Protein AF-A0AAQ4DUS7-F1 (afdb_monomer)

Mean predicted aligned error: 15.71 Å

Solvent-accessible surface area (backbone atoms only — not comparable to full-atom values): 9422 Å² total; per-residue (Å²): 106,72,69,57,31,61,75,67,67,59,75,51,40,67,60,54,30,53,54,50,62,74,68,55,52,72,72,57,46,64,78,41,39,70,55,70,75,60,53,53,92,88,42,35,31,61,52,50,49,50,49,52,48,60,72,69,46,74,50,72,67,58,40,50,48,52,66,75,58,64,80,69,54,95,83,54,60,50,51,58,52,54,51,50,52,46,63,64,71,41,98,47,78,74,60,80,71,32,69,65,54,54,53,56,52,52,74,63,44,59,69,76,58,46,54,59,46,67,73,66,57,98,61,53,76,65,60,47,22,52,50,50,41,53,53,54,69,72,60,56,87,82,75,75,75,78,76,81,81,82,79,87,130

Structure (mmCIF, N/CA/C/O backbone):
data_AF-A0AAQ4DUS7-F1
#
_entry.id   AF-A0AAQ4DUS7-F1
#
loop_
_atom_site.group_PDB
_atom_site.id
_atom_site.type_symbol
_atom_site.label_atom_id
_atom_site.label_alt_id
_atom_site.label_comp_id
_atom_site.label_asym_id
_atom_site.label_entity_id
_atom_site.label_seq_id
_atom_site.pdbx_PDB_ins_code
_atom_site.Cartn_x
_atom_site.Cartn_y
_atom_site.Cartn_z
_atom_site.occupancy
_atom_site.B_iso_or_equiv
_atom_site.auth_seq_id
_atom_site.auth_comp_id
_atom_site.auth_asym_id
_atom_site.auth_atom_id
_atom_site.pdbx_PDB_model_num
ATOM 1 N N . MET A 1 1 ? -2.771 6.108 -18.436 1.00 75.06 1 MET A N 1
ATOM 2 C CA . MET A 1 1 ? -1.866 5.747 -19.551 1.00 75.06 1 MET A CA 1
ATOM 3 C C . MET A 1 1 ? -2.425 4.622 -20.420 1.00 75.06 1 MET A C 1
ATOM 5 O O . MET A 1 1 ? -2.641 4.873 -21.593 1.00 75.06 1 MET A O 1
ATOM 9 N N . GLU A 1 2 ? -2.770 3.449 -19.874 1.00 78.81 2 GLU A N 1
ATOM 10 C CA . GLU A 1 2 ? -3.395 2.327 -20.623 1.00 78.81 2 GLU A CA 1
ATOM 11 C C . GLU A 1 2 ? -4.590 2.747 -21.507 1.00 78.81 2 GLU A C 1
ATOM 13 O O . GLU A 1 2 ? -4.608 2.481 -22.707 1.00 78.81 2 GLU A O 1
ATOM 18 N N . ALA A 1 3 ? -5.539 3.510 -20.950 1.00 79.50 3 ALA A N 1
ATOM 19 C CA . ALA A 1 3 ? -6.690 4.026 -21.698 1.00 79.50 3 ALA A CA 1
ATOM 20 C C . ALA A 1 3 ? -6.304 4.994 -22.838 1.00 79.50 3 ALA A C 1
ATOM 22 O O . ALA A 1 3 ? -6.938 4.997 -23.890 1.00 79.50 3 ALA A O 1
ATOM 23 N N . LEU A 1 4 ? -5.234 5.783 -22.664 1.00 82.75 4 LEU A N 1
ATOM 24 C CA . LEU A 1 4 ? -4.721 6.690 -23.701 1.00 82.75 4 LEU A CA 1
ATOM 25 C C . LEU A 1 4 ? -4.042 5.915 -24.835 1.00 82.75 4 LEU A C 1
ATOM 27 O O . LEU A 1 4 ? -4.183 6.289 -25.998 1.00 82.75 4 LEU A O 1
ATOM 31 N N . PHE A 1 5 ? -3.349 4.818 -24.517 1.00 86.56 5 PHE A N 1
ATOM 32 C CA . PHE A 1 5 ? -2.779 3.923 -25.526 1.00 86.56 5 PHE A CA 1
ATOM 33 C C . PHE A 1 5 ? -3.866 3.230 -26.341 1.00 86.56 5 PHE A C 1
ATOM 35 O O . PHE A 1 5 ? -3.767 3.200 -27.568 1.00 86.56 5 PHE A O 1
ATOM 42 N N . GLY A 1 6 ? -4.926 2.754 -25.678 1.00 81.06 6 GLY A N 1
ATOM 43 C CA . GLY A 1 6 ? -6.103 2.193 -26.342 1.00 81.06 6 GLY A CA 1
ATOM 44 C C . GLY A 1 6 ? -6.772 3.201 -27.278 1.00 81.06 6 GLY A C 1
ATOM 45 O O . GLY A 1 6 ? -6.987 2.900 -28.451 1.00 81.06 6 GLY A O 1
ATOM 46 N N . LEU A 1 7 ? -7.003 4.429 -26.801 1.00 83.06 7 LEU A N 1
ATOM 47 C CA . LEU A 1 7 ? -7.623 5.499 -27.588 1.00 83.06 7 LEU A CA 1
ATOM 48 C C . LEU A 1 7 ? -6.786 5.896 -28.817 1.00 83.06 7 LEU A C 1
ATOM 50 O O . LEU A 1 7 ? -7.333 6.151 -29.886 1.00 83.06 7 LEU A O 1
ATOM 54 N N . ARG A 1 8 ? -5.454 5.922 -28.683 1.00 84.25 8 ARG A N 1
ATOM 55 C CA . ARG A 1 8 ? -4.520 6.282 -29.765 1.00 84.25 8 ARG A CA 1
ATOM 56 C C . ARG A 1 8 ? -4.075 5.089 -30.620 1.00 84.25 8 ARG A C 1
ATOM 58 O O . ARG A 1 8 ? -3.207 5.257 -31.472 1.00 84.25 8 ARG A O 1
ATOM 65 N N . ARG A 1 9 ? -4.641 3.893 -30.395 1.00 82.31 9 ARG A N 1
ATOM 66 C CA . ARG A 1 9 ? -4.269 2.627 -31.061 1.00 82.31 9 ARG A CA 1
ATOM 67 C C . ARG A 1 9 ? -2.762 2.335 -31.001 1.00 82.31 9 ARG A C 1
ATOM 69 O O . ARG A 1 9 ? -2.196 1.740 -31.915 1.00 82.31 9 ARG A O 1
ATOM 76 N N . ILE A 1 10 ? -2.104 2.742 -29.915 1.00 83.00 10 ILE A N 1
ATOM 77 C CA . ILE A 1 10 ? -0.677 2.494 -29.701 1.00 83.00 10 ILE A CA 1
ATOM 78 C C . ILE A 1 10 ? -0.519 1.062 -29.189 1.00 83.00 10 ILE A C 1
ATOM 80 O O . ILE A 1 10 ? -0.724 0.775 -28.009 1.00 83.00 10 ILE A O 1
ATOM 84 N N . THR A 1 11 ? -0.152 0.154 -30.089 1.00 79.25 11 THR A N 1
ATOM 85 C CA . THR A 1 11 ? 0.048 -1.271 -29.782 1.00 79.25 11 THR A CA 1
ATOM 86 C C . THR A 1 11 ? 1.514 -1.633 -29.559 1.00 79.25 11 THR A C 1
ATOM 88 O O . THR A 1 11 ? 1.801 -2.608 -28.872 1.00 79.25 11 THR A O 1
ATOM 91 N N . SER A 1 12 ? 2.447 -0.829 -30.077 1.00 86.25 12 SER A N 1
ATOM 92 C CA . SER A 1 12 ? 3.884 -1.083 -29.954 1.00 86.25 12 SER A CA 1
ATOM 93 C C . SER A 1 12 ? 4.388 -0.846 -28.529 1.00 86.25 12 SER A C 1
ATOM 95 O O . SER A 1 12 ? 4.322 0.275 -28.019 1.00 86.25 12 SER A O 1
ATOM 97 N N . GLN A 1 13 ? 4.955 -1.892 -27.920 1.00 84.75 13 GLN A N 1
ATOM 98 C CA . GLN A 1 13 ? 5.596 -1.863 -26.598 1.00 84.75 13 GLN A CA 1
ATOM 99 C C . GLN A 1 13 ? 6.648 -0.752 -26.490 1.00 84.75 13 GLN A C 1
ATOM 101 O O . GLN A 1 13 ? 6.666 0.008 -25.525 1.00 84.75 13 GLN A O 1
ATOM 106 N N . ARG A 1 14 ? 7.464 -0.585 -27.535 1.00 83.75 14 ARG A N 1
ATOM 107 C CA . ARG A 1 14 ? 8.492 0.459 -27.603 1.00 83.75 14 ARG A CA 1
ATOM 108 C C . ARG A 1 14 ? 7.896 1.867 -27.575 1.00 83.75 14 ARG A C 1
ATOM 110 O O . ARG A 1 14 ? 8.415 2.739 -26.888 1.00 83.75 14 ARG A O 1
ATOM 117 N N . VAL A 1 15 ? 6.799 2.095 -28.299 1.00 85.00 15 VAL A N 1
ATOM 118 C CA . VAL A 1 15 ? 6.133 3.409 -28.338 1.00 85.00 15 VAL A CA 1
ATOM 119 C C . VAL A 1 15 ? 5.438 3.709 -27.009 1.00 85.00 15 VAL A C 1
ATOM 121 O O . VAL A 1 15 ? 5.517 4.838 -26.529 1.00 85.00 15 VAL A O 1
ATOM 124 N N . LYS A 1 16 ? 4.815 2.704 -26.376 1.00 86.62 16 LYS A N 1
ATOM 125 C CA . LYS A 1 16 ? 4.248 2.840 -25.024 1.00 86.62 16 LYS A CA 1
ATOM 126 C C . LYS A 1 16 ? 5.323 3.217 -24.006 1.00 86.62 16 LYS A C 1
ATOM 128 O O . LYS A 1 16 ? 5.128 4.164 -23.250 1.00 86.62 16 LYS A O 1
ATOM 133 N N . TYR A 1 17 ? 6.457 2.516 -24.031 1.00 85.69 17 TYR A N 1
ATOM 134 C CA . TYR A 1 17 ? 7.584 2.762 -23.135 1.00 85.69 17 TYR A CA 1
ATOM 135 C C . TYR A 1 17 ? 8.126 4.187 -23.286 1.00 85.69 17 TYR A C 1
ATOM 137 O O . TYR A 1 17 ? 8.153 4.933 -22.312 1.00 85.69 17 TYR A O 1
ATOM 145 N N . LEU A 1 18 ? 8.451 4.615 -24.512 1.00 86.25 18 LEU A N 1
ATOM 146 C CA . LEU A 1 18 ? 8.950 5.971 -24.773 1.00 86.25 18 LEU A CA 1
ATOM 147 C C . LEU A 1 18 ? 7.962 7.055 -24.328 1.00 86.25 18 LEU A C 1
ATOM 149 O O . LEU A 1 18 ? 8.375 8.068 -23.768 1.00 86.25 18 LEU A O 1
ATOM 153 N N . HIS A 1 19 ? 6.660 6.837 -24.540 1.00 87.38 19 HIS A N 1
ATOM 154 C CA . HIS A 1 19 ? 5.641 7.777 -24.085 1.00 87.38 19 HIS A CA 1
ATOM 155 C C . HIS A 1 19 ? 5.626 7.893 -22.561 1.00 87.38 19 HIS A C 1
ATOM 157 O O . HIS A 1 19 ? 5.614 9.004 -22.041 1.00 87.38 19 HIS A O 1
ATOM 163 N N . VAL A 1 20 ? 5.683 6.766 -21.845 1.00 87.00 20 VAL A N 1
ATOM 164 C CA . VAL A 1 20 ? 5.746 6.784 -20.381 1.00 87.00 20 VAL A CA 1
ATOM 165 C C . VAL A 1 20 ? 6.997 7.502 -19.906 1.00 87.00 20 VAL A C 1
ATOM 167 O O . VAL A 1 20 ? 6.851 8.473 -19.171 1.00 87.00 20 VAL A O 1
ATOM 170 N N . VAL A 1 21 ? 8.181 7.118 -20.388 1.00 85.62 21 VAL A N 1
ATOM 171 C CA . VAL A 1 21 ? 9.457 7.739 -19.996 1.00 85.62 21 VAL A CA 1
ATOM 172 C C . VAL A 1 21 ? 9.447 9.251 -20.236 1.00 85.62 21 VAL A C 1
ATOM 174 O O . VAL A 1 21 ? 9.882 10.000 -19.371 1.00 85.62 21 VAL A O 1
ATOM 177 N N . SER A 1 22 ? 8.859 9.722 -21.343 1.00 87.00 22 SER A N 1
ATOM 178 C CA . SER A 1 22 ? 8.749 11.161 -21.640 1.00 87.00 22 SER A CA 1
ATOM 179 C C . SER A 1 22 ? 7.833 11.951 -20.695 1.00 87.00 22 SER A C 1
ATOM 181 O O . SER A 1 22 ? 7.864 13.178 -20.695 1.00 87.00 22 SER A O 1
ATOM 183 N N . THR A 1 23 ? 6.999 11.260 -19.916 1.00 87.19 23 THR A N 1
ATOM 184 C CA . THR A 1 23 ? 6.036 11.864 -18.982 1.00 87.19 23 THR A CA 1
ATOM 185 C C . THR A 1 23 ? 6.414 11.672 -17.514 1.00 87.19 23 THR A C 1
ATOM 187 O O . THR A 1 23 ? 5.696 12.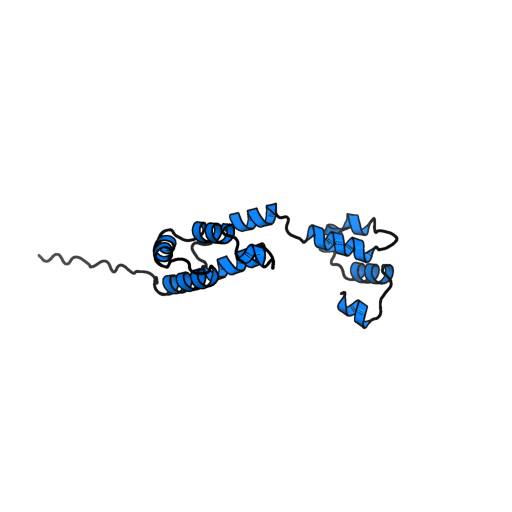164 -16.645 1.00 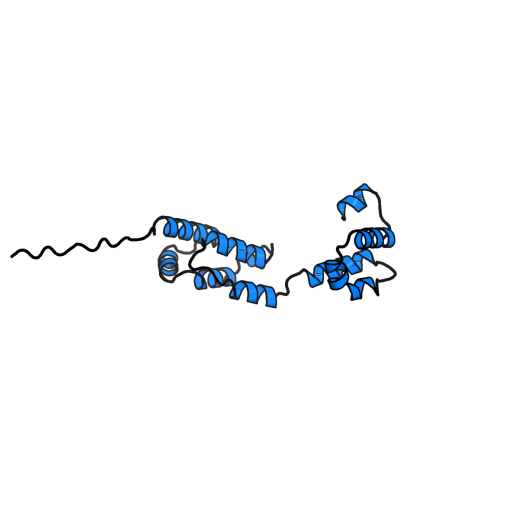87.19 23 THR A O 1
ATOM 190 N N . LEU A 1 24 ? 7.497 10.941 -17.222 1.00 86.25 24 LEU A N 1
ATOM 191 C CA . LEU A 1 24 ? 7.937 10.701 -15.850 1.00 86.25 24 LEU A CA 1
ATOM 192 C C . LEU A 1 24 ? 8.570 11.962 -15.252 1.00 86.25 24 LEU A C 1
ATOM 194 O O . LEU A 1 24 ? 9.356 12.651 -15.897 1.00 86.25 24 LEU A O 1
ATOM 198 N N . SER A 1 25 ? 8.251 12.228 -13.986 1.00 87.81 25 SER A N 1
ATOM 199 C CA . SER A 1 25 ? 8.944 13.230 -13.176 1.00 87.81 25 SER A CA 1
ATOM 200 C C . SER A 1 25 ? 10.373 12.770 -12.853 1.00 87.81 25 SER A C 1
ATOM 202 O O . SER A 1 25 ? 10.593 11.563 -12.721 1.00 87.81 25 SER A O 1
ATOM 204 N N . PRO A 1 26 ? 11.329 13.692 -12.637 1.00 84.81 26 PRO A N 1
ATOM 205 C CA . PRO A 1 26 ? 12.718 13.343 -12.317 1.00 84.81 26 PRO A CA 1
ATOM 206 C C . PRO A 1 26 ? 12.843 12.448 -11.074 1.00 84.81 26 PRO A C 1
ATOM 208 O O . PRO A 1 26 ? 13.649 11.528 -11.062 1.00 84.81 26 PRO A O 1
ATOM 211 N N . GLU A 1 27 ? 11.985 12.647 -10.073 1.00 83.06 27 GLU A N 1
ATOM 212 C CA . GLU A 1 27 ? 11.906 11.814 -8.862 1.00 83.06 27 GLU A CA 1
ATOM 213 C C . GLU A 1 27 ? 11.589 10.343 -9.176 1.00 83.06 27 GLU A C 1
ATOM 215 O O . GLU A 1 27 ? 12.176 9.429 -8.607 1.00 83.06 27 GLU A O 1
ATOM 220 N N . VAL A 1 28 ? 10.668 10.107 -10.114 1.00 79.50 28 VAL A N 1
ATOM 221 C CA . VAL A 1 28 ? 10.267 8.756 -10.528 1.00 79.50 28 VAL A CA 1
ATOM 222 C C . VAL A 1 28 ? 11.325 8.147 -11.446 1.00 79.50 28 VAL A C 1
ATOM 224 O O . VAL A 1 28 ? 11.544 6.942 -11.420 1.00 79.50 28 VAL A O 1
ATOM 227 N N . MET A 1 29 ? 12.004 8.960 -12.256 1.00 84.62 29 MET A N 1
ATOM 228 C CA . MET A 1 29 ? 13.116 8.474 -13.070 1.00 84.62 29 MET A CA 1
ATOM 229 C C . MET A 1 29 ? 14.267 7.956 -12.207 1.00 84.62 29 MET A C 1
ATOM 231 O O . MET A 1 29 ? 14.810 6.908 -12.529 1.00 84.62 29 MET A O 1
ATOM 235 N N . ASP A 1 30 ? 14.590 8.641 -11.108 1.00 85.44 30 ASP A N 1
ATOM 236 C CA . ASP A 1 30 ? 15.631 8.211 -10.167 1.00 85.44 30 ASP A CA 1
ATOM 237 C C . ASP A 1 30 ? 15.224 6.926 -9.418 1.00 85.44 30 ASP A C 1
ATOM 239 O O . ASP A 1 30 ? 16.001 5.979 -9.312 1.00 85.44 30 ASP A O 1
ATOM 243 N N . GLU A 1 31 ? 13.958 6.827 -8.992 1.00 81.56 31 GLU A N 1
ATOM 244 C CA . GLU A 1 31 ? 13.421 5.642 -8.300 1.00 81.56 31 GLU A CA 1
ATOM 245 C C . GLU A 1 31 ? 13.439 4.361 -9.162 1.00 81.56 31 GLU A C 1
ATOM 247 O O . GLU A 1 31 ? 13.520 3.248 -8.631 1.00 81.56 31 GLU A O 1
ATOM 252 N N . PHE A 1 32 ? 13.344 4.501 -10.487 1.00 84.94 32 PHE A N 1
ATOM 253 C CA . PHE A 1 32 ? 13.285 3.388 -11.443 1.00 84.94 32 PHE A CA 1
ATOM 254 C C . PHE A 1 32 ? 14.462 3.373 -12.433 1.00 84.94 32 PHE A C 1
ATOM 256 O O . PHE A 1 32 ? 14.384 2.706 -13.466 1.00 84.94 32 PHE A O 1
ATOM 263 N N . ASP A 1 33 ? 15.548 4.089 -12.129 1.00 86.75 33 ASP A N 1
ATOM 264 C CA . ASP A 1 33 ? 16.708 4.283 -13.011 1.00 86.75 33 ASP A CA 1
ATOM 265 C C . ASP A 1 33 ? 17.324 2.957 -13.493 1.00 86.75 33 ASP A C 1
ATOM 267 O O . ASP A 1 33 ? 17.731 2.827 -14.647 1.00 86.75 33 ASP A O 1
ATOM 271 N N . ASP A 1 34 ? 17.315 1.930 -12.647 1.00 84.62 34 ASP A N 1
ATOM 272 C CA . ASP A 1 34 ? 17.848 0.607 -12.960 1.00 84.62 34 ASP A CA 1
ATOM 273 C C . ASP A 1 34 ? 17.059 -0.117 -14.067 1.00 84.62 34 ASP A C 1
ATOM 275 O O . ASP A 1 34 ? 17.651 -0.642 -15.017 1.00 84.62 34 ASP A O 1
ATOM 279 N N . VAL A 1 35 ? 15.724 -0.058 -14.016 1.00 84.69 35 VAL A N 1
ATOM 280 C CA . VAL A 1 35 ? 14.846 -0.584 -15.077 1.00 84.69 35 VAL A CA 1
ATOM 281 C C . VAL A 1 35 ? 14.863 0.311 -16.314 1.00 84.69 35 VAL A C 1
ATOM 283 O O . VAL A 1 35 ? 14.744 -0.170 -17.441 1.00 84.69 35 VAL A O 1
ATOM 286 N N . LEU A 1 36 ? 15.035 1.623 -16.138 1.00 84.81 36 LEU A N 1
ATOM 287 C CA . LEU A 1 36 ? 15.120 2.558 -17.259 1.00 84.81 36 LEU A CA 1
ATOM 288 C C . LEU A 1 36 ? 16.415 2.391 -18.069 1.00 84.81 36 LEU A C 1
ATOM 290 O O . LEU A 1 36 ? 16.402 2.565 -19.288 1.00 84.81 36 LEU A O 1
ATOM 294 N N . LYS A 1 37 ? 17.521 2.023 -17.415 1.00 83.75 37 LYS A N 1
ATOM 295 C CA . LYS A 1 37 ? 18.821 1.776 -18.059 1.00 83.75 37 LYS A CA 1
ATOM 296 C C . LYS A 1 37 ? 18.929 0.408 -18.721 1.00 83.75 37 LYS A C 1
ATOM 298 O O . LYS A 1 37 ? 19.706 0.261 -19.664 1.00 83.75 37 LYS A O 1
ATOM 303 N N . THR A 1 38 ? 18.169 -0.580 -18.251 1.00 81.25 38 THR A N 1
ATOM 304 C CA . THR A 1 38 ? 18.215 -1.956 -18.770 1.00 81.25 38 THR A CA 1
ATOM 305 C C . THR A 1 38 ? 16.829 -2.502 -19.132 1.00 81.25 38 THR A C 1
ATOM 307 O O . THR A 1 38 ? 16.405 -3.516 -18.586 1.00 81.25 38 THR A O 1
ATOM 310 N N . PRO A 1 39 ? 16.099 -1.859 -20.063 1.00 78.94 39 PRO A N 1
ATOM 311 C CA . PRO A 1 39 ? 14.776 -2.332 -20.443 1.00 78.94 39 PRO A CA 1
ATOM 312 C C . PRO A 1 39 ? 14.857 -3.649 -21.225 1.00 78.94 39 PRO A C 1
ATOM 314 O O . PRO A 1 39 ? 15.724 -3.820 -22.089 1.00 78.94 39 PRO A O 1
ATOM 317 N N . ASP A 1 40 ? 13.903 -4.549 -20.980 1.00 81.50 40 ASP A N 1
ATOM 318 C CA . ASP A 1 40 ? 13.754 -5.767 -21.775 1.00 81.50 40 ASP A CA 1
ATOM 319 C C . ASP A 1 40 ? 13.539 -5.416 -23.268 1.00 81.50 40 ASP A C 1
ATOM 321 O O . ASP A 1 40 ? 12.680 -4.589 -23.598 1.00 81.50 40 ASP A O 1
ATOM 325 N N . PRO A 1 41 ? 14.297 -6.019 -24.204 1.00 75.94 41 PRO A N 1
ATOM 326 C CA . PRO A 1 41 ? 14.222 -5.676 -25.623 1.00 75.94 41 PRO A CA 1
ATOM 327 C C . PRO A 1 41 ? 12.923 -6.136 -26.306 1.00 75.94 41 PRO A C 1
ATOM 329 O O . PRO A 1 41 ? 12.567 -5.606 -27.361 1.00 75.94 41 PRO A O 1
ATOM 332 N N . SER A 1 42 ? 12.215 -7.112 -25.735 1.00 81.94 42 SER A N 1
ATOM 333 C CA . SER A 1 42 ? 10.983 -7.691 -26.275 1.00 81.94 42 SER A CA 1
ATOM 334 C C . SER A 1 42 ? 9.722 -6.999 -25.746 1.00 81.94 42 SER A C 1
ATOM 336 O O . SER A 1 42 ? 8.791 -6.741 -26.517 1.00 81.94 42 SER A O 1
ATOM 338 N N . SER A 1 43 ? 9.705 -6.624 -24.465 1.00 85.06 43 SER A N 1
ATOM 339 C CA . SER A 1 43 ? 8.534 -6.027 -23.807 1.00 85.06 43 SER A CA 1
ATOM 340 C C . SER A 1 43 ? 8.907 -4.951 -22.773 1.00 85.06 43 SER A C 1
ATOM 342 O O . SER A 1 43 ? 8.599 -5.094 -21.589 1.00 85.06 43 SER A O 1
ATOM 344 N N . PRO A 1 44 ? 9.516 -3.829 -23.204 1.00 84.94 44 PRO A N 1
ATOM 345 C CA . PRO A 1 44 ? 10.052 -2.811 -22.296 1.00 84.94 44 PRO A CA 1
ATOM 346 C C . PRO A 1 44 ? 8.983 -2.118 -21.437 1.00 84.94 44 PRO A C 1
ATOM 348 O O . PRO A 1 44 ? 9.245 -1.720 -20.306 1.00 84.94 44 PRO A O 1
ATOM 351 N N . TYR A 1 45 ? 7.762 -1.948 -21.958 1.00 85.94 45 TYR A N 1
ATOM 352 C CA . TYR A 1 45 ? 6.679 -1.306 -21.209 1.00 85.94 45 TYR A CA 1
ATOM 353 C C . TYR A 1 45 ? 6.058 -2.243 -20.171 1.00 85.94 45 TYR A C 1
ATOM 355 O O . TYR A 1 45 ? 5.800 -1.811 -19.047 1.00 85.94 45 TYR A O 1
ATOM 363 N N . ASP A 1 46 ? 5.833 -3.508 -20.526 1.00 86.38 46 ASP A N 1
ATOM 364 C CA . ASP A 1 46 ? 5.251 -4.481 -19.600 1.00 86.38 46 ASP A CA 1
ATOM 365 C C . ASP A 1 46 ? 6.204 -4.798 -18.439 1.00 86.38 46 ASP A C 1
ATOM 367 O O . ASP A 1 46 ? 5.753 -4.873 -17.297 1.00 86.38 46 ASP A O 1
ATOM 371 N N . ASP A 1 47 ? 7.510 -4.885 -18.703 1.00 86.69 47 ASP A N 1
ATOM 372 C CA . ASP A 1 47 ? 8.537 -5.071 -17.671 1.00 86.69 47 ASP A CA 1
ATOM 373 C C . ASP A 1 47 ? 8.627 -3.867 -16.714 1.00 86.69 47 ASP A C 1
ATOM 375 O O . ASP A 1 47 ? 8.535 -4.010 -15.489 1.00 86.69 47 ASP A O 1
ATOM 379 N N . PHE A 1 48 ? 8.666 -2.648 -17.266 1.00 86.06 48 PHE A N 1
ATOM 380 C CA . PHE A 1 48 ? 8.613 -1.426 -16.462 1.00 86.06 48 PHE A CA 1
ATOM 381 C C . PHE A 1 48 ? 7.345 -1.365 -15.606 1.00 86.06 48 PHE A C 1
ATOM 383 O O . PHE A 1 48 ? 7.402 -1.084 -14.409 1.00 86.06 48 PHE A O 1
ATOM 390 N N . LYS A 1 49 ? 6.186 -1.686 -16.189 1.00 86.19 49 LYS A N 1
ATOM 391 C CA . LYS A 1 49 ? 4.907 -1.723 -15.475 1.00 86.19 49 LYS A CA 1
ATOM 392 C C . LYS A 1 49 ? 4.907 -2.770 -14.360 1.00 86.19 49 LYS A C 1
ATOM 394 O O . LYS A 1 49 ? 4.411 -2.476 -13.272 1.00 86.19 49 LYS A O 1
ATOM 399 N N . ALA A 1 50 ? 5.446 -3.962 -14.609 1.00 84.06 50 ALA A N 1
ATOM 400 C CA . ALA A 1 50 ? 5.556 -5.019 -13.610 1.00 84.06 50 ALA A CA 1
ATOM 401 C C . ALA A 1 50 ? 6.458 -4.593 -12.446 1.00 84.06 50 ALA A C 1
ATOM 403 O O . ALA A 1 50 ? 6.077 -4.769 -11.290 1.00 84.06 50 ALA A O 1
ATOM 404 N N . THR A 1 51 ? 7.593 -3.952 -12.732 1.00 83.88 51 THR A N 1
ATOM 405 C CA . THR A 1 51 ? 8.506 -3.468 -11.689 1.00 83.88 51 THR A CA 1
ATOM 406 C C . THR A 1 51 ? 7.916 -2.313 -10.887 1.00 83.88 51 THR A C 1
ATOM 408 O O . THR A 1 51 ? 8.001 -2.315 -9.658 1.00 83.88 51 THR A O 1
ATOM 411 N N . VAL A 1 52 ? 7.251 -1.356 -11.545 1.00 83.94 52 VAL A N 1
ATOM 412 C CA . VAL A 1 52 ? 6.498 -0.292 -10.860 1.00 83.94 52 VAL A CA 1
ATOM 413 C C . VAL A 1 52 ? 5.450 -0.896 -9.942 1.00 83.94 52 VAL A C 1
ATOM 415 O O . VAL A 1 52 ? 5.365 -0.509 -8.778 1.00 83.94 52 VAL A O 1
ATOM 418 N N . LEU A 1 53 ? 4.681 -1.871 -10.434 1.00 80.69 53 LEU A N 1
ATOM 419 C CA . LEU A 1 53 ? 3.676 -2.537 -9.622 1.00 80.69 53 LEU A CA 1
ATOM 420 C C . LEU A 1 53 ? 4.322 -3.239 -8.429 1.00 80.69 53 LEU A C 1
ATOM 422 O O . LEU A 1 53 ? 3.879 -2.997 -7.317 1.00 80.69 53 LEU A O 1
ATOM 426 N N . ALA A 1 54 ? 5.392 -4.009 -8.641 1.00 79.00 54 ALA A N 1
ATOM 427 C CA . ALA A 1 54 ? 6.097 -4.745 -7.596 1.00 79.00 54 ALA A CA 1
ATOM 428 C C . ALA A 1 54 ? 6.679 -3.831 -6.503 1.00 79.00 54 ALA A C 1
ATOM 430 O O . ALA A 1 54 ? 6.519 -4.124 -5.318 1.00 79.00 54 ALA A O 1
ATOM 431 N N . ARG A 1 55 ? 7.308 -2.706 -6.878 1.00 76.31 55 ARG A N 1
ATOM 432 C CA . ARG A 1 55 ? 7.889 -1.745 -5.920 1.00 76.31 55 ARG A CA 1
ATOM 433 C C . ARG A 1 55 ? 6.836 -0.914 -5.198 1.00 76.31 55 ARG A C 1
ATOM 435 O O . ARG A 1 55 ? 7.011 -0.596 -4.025 1.00 76.31 55 ARG A O 1
ATOM 442 N N . LYS A 1 56 ? 5.749 -0.551 -5.885 1.00 72.38 56 LYS A N 1
ATOM 443 C CA . LYS A 1 56 ? 4.658 0.239 -5.296 1.00 72.38 56 LYS A CA 1
ATOM 444 C C . LYS A 1 56 ? 3.659 -0.624 -4.523 1.00 72.38 56 LYS A C 1
ATOM 446 O O . LYS A 1 56 ? 2.941 -0.089 -3.678 1.00 72.38 56 LYS A O 1
ATOM 451 N N . THR A 1 57 ? 3.612 -1.941 -4.740 1.00 68.62 57 THR A N 1
ATOM 452 C CA . THR A 1 57 ? 2.934 -2.847 -3.808 1.00 68.62 57 THR A CA 1
ATOM 453 C C . THR A 1 57 ? 3.691 -2.872 -2.491 1.00 68.62 57 THR A C 1
ATOM 455 O O . THR A 1 57 ? 4.805 -3.378 -2.400 1.00 68.62 57 THR A O 1
ATOM 458 N N . ILE A 1 58 ? 3.051 -2.340 -1.452 1.00 63.88 58 ILE A N 1
ATOM 459 C CA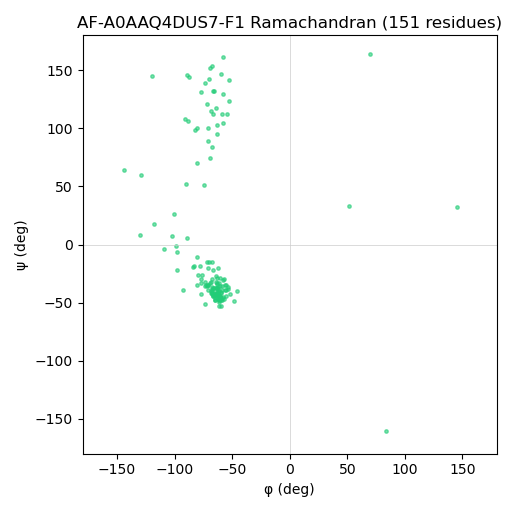 . ILE A 1 58 ? 3.528 -2.426 -0.072 1.00 63.88 58 ILE A CA 1
ATOM 460 C C . ILE A 1 58 ? 3.785 -3.903 0.249 1.00 63.88 58 ILE A C 1
ATOM 462 O O . ILE A 1 58 ? 2.881 -4.734 0.124 1.00 63.88 58 ILE A O 1
ATOM 466 N N . SER A 1 59 ? 5.014 -4.230 0.657 1.00 65.44 59 SER A N 1
ATOM 467 C CA . SER A 1 59 ? 5.366 -5.594 1.056 1.00 65.44 59 SER A CA 1
ATOM 468 C C . SER A 1 59 ? 4.492 -6.046 2.225 1.00 65.44 59 SER A C 1
ATOM 470 O O . SER A 1 59 ? 4.135 -5.247 3.089 1.00 65.44 59 SER A O 1
ATOM 472 N N . GLU A 1 60 ? 4.158 -7.334 2.295 1.00 59.78 60 GLU A N 1
ATOM 473 C CA . GLU A 1 60 ? 3.293 -7.878 3.354 1.00 59.78 60 GLU A CA 1
ATOM 474 C C . GLU A 1 60 ? 3.803 -7.531 4.764 1.00 59.78 60 GLU A C 1
ATOM 476 O O . GLU A 1 60 ? 3.031 -7.142 5.637 1.00 59.78 60 GLU A O 1
ATOM 481 N N . ARG A 1 61 ? 5.127 -7.550 4.961 1.00 54.09 61 ARG A N 1
ATOM 482 C CA . ARG A 1 61 ? 5.771 -7.139 6.218 1.00 54.09 61 ARG A CA 1
ATOM 483 C C . ARG A 1 61 ? 5.603 -5.650 6.516 1.00 54.09 61 ARG A C 1
ATOM 485 O O . ARG A 1 61 ? 5.300 -5.300 7.651 1.00 54.09 61 ARG A O 1
ATOM 492 N N . SER A 1 62 ? 5.776 -4.779 5.520 1.00 63.09 62 SER A N 1
ATOM 493 C CA . SER A 1 62 ? 5.581 -3.332 5.687 1.00 63.09 62 SER A CA 1
ATOM 494 C C . SER A 1 62 ? 4.110 -2.994 5.936 1.00 63.09 62 SER A C 1
ATOM 496 O O . SER A 1 62 ? 3.803 -2.158 6.778 1.00 63.09 62 SER A O 1
ATOM 498 N N . ARG A 1 63 ? 3.192 -3.715 5.289 1.00 64.75 63 ARG A N 1
ATOM 499 C CA . ARG A 1 63 ? 1.749 -3.631 5.520 1.00 64.75 63 ARG A CA 1
ATOM 500 C C . ARG A 1 63 ? 1.390 -4.025 6.953 1.00 64.75 63 ARG A C 1
ATOM 502 O O . ARG A 1 63 ? 0.661 -3.287 7.607 1.00 64.75 63 ARG A O 1
ATOM 509 N N . LEU A 1 64 ? 1.921 -5.146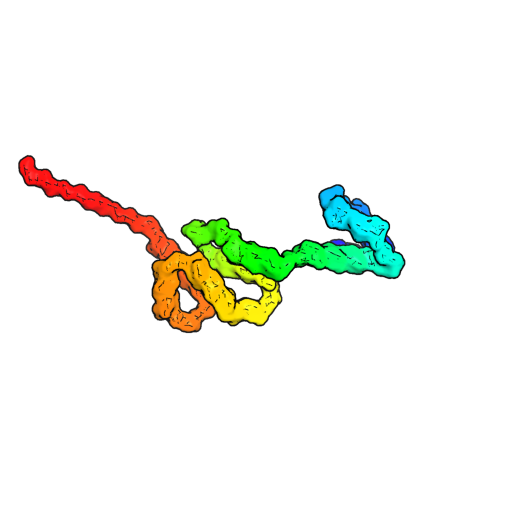 7.449 1.00 62.91 64 LEU A N 1
ATOM 510 C CA . LEU A 1 64 ? 1.737 -5.570 8.839 1.00 62.91 64 LEU A CA 1
ATOM 511 C C . LEU A 1 64 ? 2.336 -4.558 9.815 1.00 62.91 64 LEU A C 1
ATOM 513 O O . LEU A 1 64 ? 1.667 -4.185 10.769 1.00 62.91 64 LEU A O 1
ATOM 517 N N . GLN A 1 65 ? 3.544 -4.050 9.559 1.00 64.88 65 GLN A N 1
ATOM 518 C CA . GLN A 1 65 ? 4.127 -3.005 10.400 1.00 64.88 65 GLN A CA 1
ATOM 519 C C . GLN A 1 65 ? 3.306 -1.719 10.387 1.00 64.88 65 GLN A C 1
ATOM 521 O O . GLN A 1 65 ? 3.047 -1.186 11.451 1.00 64.88 65 GLN A O 1
ATOM 526 N N . GLN A 1 66 ? 2.812 -1.250 9.241 1.00 67.06 66 GLN A N 1
ATOM 527 C CA . GLN A 1 66 ? 1.929 -0.081 9.195 1.00 67.06 66 GLN A CA 1
ATOM 528 C C . GLN A 1 66 ? 0.615 -0.310 9.936 1.00 67.06 66 GLN A C 1
ATOM 530 O O . GLN A 1 66 ? 0.087 0.624 10.528 1.00 67.06 66 GLN A O 1
ATOM 535 N N . LEU A 1 67 ? 0.094 -1.536 9.916 1.00 67.31 67 LEU A N 1
ATOM 536 C CA . LEU A 1 67 ? -1.101 -1.914 10.660 1.00 67.31 67 LEU A CA 1
ATOM 537 C C . LEU A 1 67 ? -0.827 -1.976 12.171 1.00 67.31 67 LEU A C 1
ATOM 539 O O . LEU A 1 67 ? -1.674 -1.595 12.978 1.00 67.31 67 LEU A O 1
ATOM 543 N N . LEU A 1 68 ? 0.381 -2.390 12.557 1.00 63.56 68 LEU A N 1
ATOM 544 C CA . LEU A 1 68 ? 0.837 -2.407 13.943 1.00 63.56 68 LEU A CA 1
ATOM 545 C C . LEU A 1 68 ? 1.231 -1.013 14.466 1.00 63.56 68 LEU A C 1
ATOM 547 O O . LEU A 1 68 ? 1.059 -0.739 15.654 1.00 63.56 68 LEU A O 1
ATOM 551 N N . SER A 1 69 ? 1.692 -0.137 13.578 1.00 63.34 69 SER A N 1
ATOM 552 C CA . SER A 1 69 ? 2.127 1.242 13.819 1.00 63.34 69 SER A CA 1
ATOM 553 C C . SER A 1 69 ? 1.057 2.266 13.437 1.00 63.34 69 SER A C 1
ATOM 555 O O . SER A 1 69 ? 1.388 3.405 13.119 1.00 63.34 69 SER A O 1
ATOM 557 N N . ILE A 1 70 ? -0.235 1.906 13.463 1.00 63.59 70 ILE A N 1
ATOM 558 C CA . ILE A 1 70 ? -1.320 2.903 13.467 1.00 63.59 70 ILE A CA 1
ATOM 559 C C . ILE A 1 70 ? -1.279 3.611 14.833 1.00 63.59 70 ILE A C 1
ATOM 561 O O . ILE A 1 70 ? -2.041 3.323 15.755 1.00 63.59 70 ILE A O 1
ATOM 565 N N . GLU A 1 71 ? -0.284 4.477 14.973 1.00 49.12 71 GLU A N 1
ATOM 566 C CA . GLU A 1 71 ? 0.053 5.318 16.110 1.00 49.12 71 GLU A CA 1
ATOM 567 C C . GLU A 1 71 ? -0.844 6.559 16.024 1.00 49.12 71 GLU A C 1
ATOM 569 O O . GLU A 1 71 ? -0.619 7.451 15.210 1.00 49.12 71 GLU A O 1
ATOM 574 N N . GLY A 1 72 ? -1.941 6.576 16.784 1.00 51.41 72 GLY A N 1
ATOM 575 C CA . GLY A 1 72 ? -2.842 7.740 16.844 1.00 51.41 72 GLY A CA 1
ATOM 576 C C . GLY A 1 72 ? -4.328 7.424 17.010 1.00 51.41 72 GLY A C 1
ATOM 577 O O . GLY A 1 72 ? -5.166 8.133 16.459 1.00 51.41 72 GLY A O 1
ATOM 578 N N . LEU A 1 73 ? -4.669 6.342 17.714 1.00 52.38 73 LEU A N 1
ATOM 579 C CA . LEU A 1 73 ? -6.046 5.840 17.822 1.00 52.38 73 LEU A CA 1
ATOM 580 C C . LEU A 1 73 ? -6.788 6.242 19.097 1.00 52.38 73 LEU A C 1
ATOM 582 O O . LEU A 1 73 ? -7.964 5.926 19.219 1.00 52.38 73 LEU A O 1
ATOM 586 N N . SER A 1 74 ? -6.162 6.977 20.015 1.00 50.06 74 SER A N 1
ATOM 587 C CA . SER A 1 74 ? -6.898 7.550 21.150 1.00 50.06 74 SER A CA 1
ATOM 588 C C . SER A 1 74 ? -7.848 8.680 20.737 1.00 50.06 74 SER A C 1
ATOM 590 O O . SER A 1 74 ? -8.698 9.056 21.531 1.00 50.06 74 SER A O 1
ATOM 592 N N . ASP A 1 75 ? -7.701 9.219 19.519 1.00 55.00 75 ASP A N 1
ATOM 593 C CA . ASP A 1 75 ? -8.371 10.452 19.074 1.00 55.00 75 ASP A CA 1
ATOM 594 C C . ASP A 1 75 ? -9.093 10.304 17.715 1.00 55.00 75 ASP A C 1
ATOM 596 O O . ASP A 1 75 ? -9.539 11.278 17.111 1.00 55.00 75 ASP A O 1
ATOM 600 N N . ARG A 1 76 ? -9.191 9.076 17.175 1.00 61.66 76 ARG A N 1
ATOM 601 C CA . ARG A 1 76 ? -9.820 8.803 15.868 1.00 61.66 76 ARG A CA 1
ATOM 602 C C . ARG A 1 76 ? -11.001 7.856 15.988 1.00 61.66 76 ARG A C 1
ATOM 604 O O . ARG A 1 76 ? -10.977 6.914 16.774 1.00 61.66 76 ARG A O 1
ATOM 611 N N . ARG A 1 77 ? -12.014 8.080 15.144 1.00 68.38 77 ARG A N 1
ATOM 612 C CA . ARG A 1 77 ? -13.234 7.268 15.141 1.00 68.38 77 ARG A CA 1
ATOM 613 C C . ARG A 1 77 ? -12.941 5.824 14.715 1.00 68.38 77 ARG A C 1
ATOM 615 O O . ARG A 1 77 ? -12.295 5.634 13.679 1.00 68.38 77 ARG A O 1
ATOM 622 N N . PRO A 1 78 ? -13.437 4.823 15.454 1.00 68.50 78 PRO A N 1
ATOM 623 C CA . PRO A 1 78 ? -13.327 3.400 15.135 1.00 68.50 78 PRO A CA 1
ATOM 624 C C . PRO A 1 78 ? -13.636 3.033 13.674 1.00 68.50 78 PRO A C 1
ATOM 626 O O . PRO A 1 78 ? -12.900 2.245 13.074 1.00 68.50 78 PRO A O 1
ATOM 629 N N . SER A 1 79 ? -14.645 3.644 13.045 1.00 70.00 79 SER A N 1
ATOM 630 C CA . SER A 1 7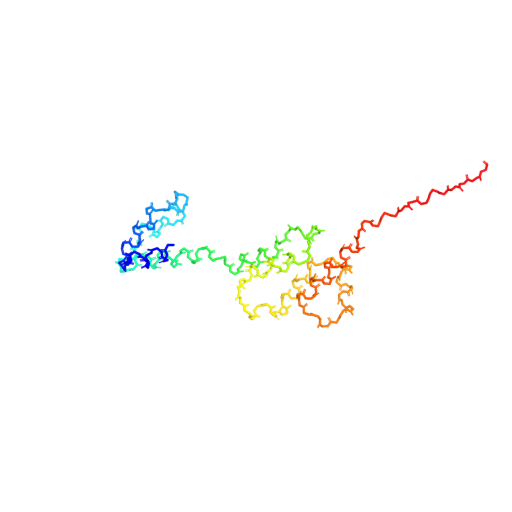9 ? -14.944 3.436 11.613 1.00 70.00 79 SER A CA 1
ATOM 631 C C . SER A 1 79 ? -13.789 3.802 10.673 1.00 70.00 79 SER A C 1
ATOM 633 O O . SER A 1 79 ? -13.532 3.109 9.683 1.00 70.00 79 SER A O 1
ATOM 635 N N . GLN A 1 80 ? -13.029 4.848 10.998 1.00 71.31 8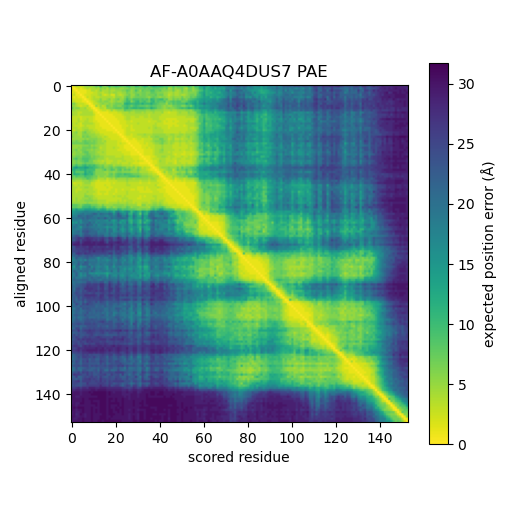0 GLN A N 1
ATOM 636 C CA . GLN A 1 80 ? -11.859 5.266 10.224 1.00 71.31 80 GLN A CA 1
ATOM 637 C C . GLN A 1 8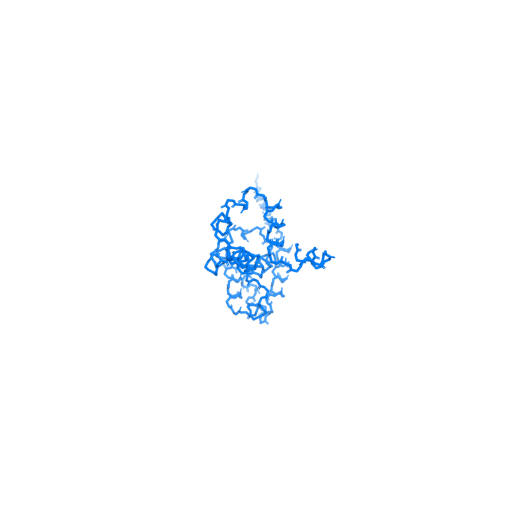0 ? -10.700 4.280 10.386 1.00 71.31 80 GLN A C 1
ATOM 639 O O . GLN A 1 80 ? -9.974 4.019 9.424 1.00 71.31 80 GLN A O 1
ATOM 644 N N . ILE A 1 81 ? -10.555 3.693 11.578 1.00 71.69 81 ILE A N 1
ATOM 645 C CA . ILE A 1 81 ? -9.582 2.628 11.860 1.00 71.69 81 ILE A CA 1
ATOM 646 C C . ILE A 1 81 ? -9.893 1.417 10.987 1.00 71.69 81 ILE A C 1
ATOM 648 O O . ILE A 1 81 ? -9.021 0.922 10.273 1.00 71.69 81 ILE A O 1
ATOM 652 N N . LEU A 1 82 ? -11.158 0.991 10.980 1.00 72.12 82 LEU A N 1
ATOM 653 C CA . LEU A 1 82 ? -11.613 -0.139 10.183 1.00 72.12 82 LEU A CA 1
ATOM 654 C C . LEU A 1 82 ? -11.393 0.100 8.687 1.00 72.12 82 LEU A C 1
ATOM 656 O O . LEU A 1 82 ? -10.892 -0.775 7.976 1.00 72.12 82 LEU A O 1
ATOM 660 N N . HIS A 1 83 ? -11.740 1.293 8.203 1.00 74.62 83 HIS A N 1
ATOM 661 C CA . HIS A 1 83 ? -11.528 1.655 6.808 1.00 74.62 83 HIS A CA 1
ATOM 662 C C . HIS A 1 83 ? -10.040 1.628 6.446 1.00 74.62 83 HIS A C 1
ATOM 664 O O . HIS A 1 83 ? -9.665 1.074 5.414 1.00 74.62 83 HIS A O 1
ATOM 670 N N . ARG A 1 84 ? -9.168 2.157 7.311 1.00 72.56 84 ARG A N 1
ATOM 671 C CA . ARG A 1 84 ? -7.721 2.150 7.076 1.00 72.56 84 ARG A CA 1
ATOM 672 C C . ARG A 1 84 ? -7.140 0.739 7.077 1.00 72.56 84 ARG A C 1
ATOM 674 O O . ARG A 1 84 ? -6.330 0.432 6.209 1.00 72.56 84 ARG A O 1
ATOM 681 N N . ILE A 1 85 ? -7.576 -0.117 7.997 1.00 71.94 85 ILE A N 1
ATOM 682 C CA . ILE A 1 85 ? -7.195 -1.533 8.051 1.00 71.94 85 ILE A CA 1
ATOM 683 C C . ILE A 1 85 ? -7.592 -2.246 6.748 1.00 71.94 85 ILE A C 1
ATOM 685 O O . ILE A 1 85 ? -6.760 -2.919 6.144 1.00 71.94 85 ILE A O 1
ATOM 689 N N . ARG A 1 86 ? -8.817 -2.026 6.251 1.00 73.44 86 ARG A N 1
ATOM 690 C CA . ARG A 1 86 ? -9.280 -2.568 4.959 1.00 73.44 86 ARG A CA 1
ATOM 691 C C . ARG A 1 86 ? -8.439 -2.073 3.779 1.00 73.44 86 ARG A C 1
ATOM 693 O O . ARG A 1 86 ? -8.009 -2.877 2.959 1.00 73.44 86 ARG A O 1
ATOM 700 N N . GLN A 1 87 ? -8.153 -0.772 3.724 1.00 70.75 87 GLN A N 1
ATOM 701 C CA . GLN A 1 87 ? -7.289 -0.181 2.694 1.00 70.75 87 GLN A CA 1
ATOM 702 C C . GLN A 1 87 ? -5.881 -0.786 2.715 1.00 70.75 87 GLN A C 1
ATOM 704 O O . GLN A 1 87 ? -5.307 -1.073 1.665 1.00 70.75 87 GLN A O 1
ATOM 709 N N . LEU A 1 88 ? -5.330 -1.018 3.910 1.00 69.19 88 LEU A N 1
ATOM 710 C CA . LEU A 1 88 ? -4.017 -1.628 4.060 1.00 69.19 88 LEU A CA 1
ATOM 711 C C . LEU A 1 88 ? -4.019 -3.092 3.633 1.00 69.19 88 LEU A C 1
ATOM 713 O O . LEU A 1 88 ? -3.074 -3.470 2.958 1.00 69.19 88 LEU A O 1
ATOM 717 N N . LEU A 1 89 ? -5.044 -3.898 3.937 1.00 66.75 89 LEU A N 1
ATOM 718 C CA . LEU A 1 89 ? -5.116 -5.303 3.495 1.00 66.75 89 LEU A CA 1
ATOM 719 C C . LEU A 1 89 ? -5.387 -5.459 1.988 1.00 66.75 89 LEU A C 1
ATOM 721 O O . LEU A 1 89 ? -5.078 -6.505 1.407 1.00 66.75 89 LEU A O 1
ATOM 725 N N . GLY A 1 90 ? -5.831 -4.399 1.315 1.00 59.91 90 GLY A N 1
ATOM 726 C CA . GLY A 1 90 ? -6.257 -4.468 -0.079 1.00 59.91 90 GLY A CA 1
ATOM 727 C C . GLY A 1 90 ? -7.558 -5.257 -0.214 1.00 59.91 90 GLY A C 1
ATOM 728 O O . GLY A 1 90 ? -7.973 -5.959 0.703 1.00 59.91 90 GLY A O 1
ATOM 729 N N . ASP A 1 91 ? -8.214 -5.123 -1.361 1.00 53.59 91 ASP A N 1
ATOM 730 C CA . ASP A 1 91 ? -9.589 -5.579 -1.606 1.00 53.59 91 ASP A CA 1
ATOM 731 C C . ASP A 1 91 ? -9.699 -7.114 -1.773 1.00 53.59 91 ASP A C 1
ATOM 733 O O . ASP A 1 91 ? -10.207 -7.640 -2.761 1.00 53.59 91 ASP A O 1
ATOM 737 N N . ARG A 1 92 ? -9.134 -7.870 -0.824 1.00 54.91 92 ARG A N 1
ATOM 738 C CA . ARG A 1 92 ? -9.198 -9.327 -0.761 1.00 54.91 92 ARG A CA 1
ATOM 739 C C . ARG A 1 92 ? -10.422 -9.714 0.073 1.00 54.91 92 ARG A C 1
ATOM 741 O O . ARG A 1 92 ? -10.401 -9.562 1.294 1.00 54.91 92 ARG A O 1
ATOM 748 N N . PRO A 1 93 ? -11.488 -10.245 -0.543 1.00 49.81 93 PRO A N 1
ATOM 749 C CA . PRO A 1 93 ? -12.753 -10.502 0.148 1.00 49.81 93 PRO A CA 1
ATOM 750 C C . PRO A 1 93 ? -12.638 -11.547 1.270 1.00 49.81 93 PRO A C 1
ATOM 752 O O . PRO A 1 93 ? -13.385 -11.474 2.244 1.00 49.81 93 PRO A O 1
ATOM 755 N N . GLN A 1 94 ? -11.679 -12.477 1.179 1.00 51.34 94 GLN A N 1
ATOM 756 C CA . GLN A 1 94 ? -11.371 -13.429 2.255 1.00 51.34 94 GLN A CA 1
ATOM 757 C C . GLN A 1 94 ? -10.755 -12.773 3.499 1.00 51.34 94 GLN A C 1
ATOM 759 O O . GLN A 1 94 ? -11.042 -13.205 4.612 1.00 51.34 94 GLN A O 1
ATOM 764 N N . ASP A 1 95 ? -9.975 -11.703 3.333 1.00 54.28 95 ASP A N 1
ATOM 765 C CA . ASP A 1 95 ? -9.281 -11.052 4.443 1.00 54.28 95 ASP A CA 1
ATOM 766 C C . ASP A 1 95 ? -10.220 -10.187 5.293 1.00 54.28 95 ASP A C 1
ATOM 768 O O . ASP A 1 95 ? -10.012 -10.036 6.492 1.00 54.28 95 ASP A O 1
ATOM 772 N N . VAL A 1 96 ? -11.310 -9.679 4.705 1.00 54.12 96 VAL A N 1
ATOM 773 C CA . VAL A 1 96 ? -12.316 -8.833 5.379 1.00 54.12 96 VAL A CA 1
ATOM 774 C C . VAL A 1 96 ? -13.110 -9.593 6.455 1.00 54.12 96 VAL A C 1
ATOM 776 O O . VAL A 1 96 ? -13.649 -8.968 7.369 1.00 54.12 96 VAL A O 1
ATOM 779 N N . LYS A 1 97 ? -13.168 -10.930 6.375 1.00 56.12 97 LYS A N 1
ATOM 780 C CA . LYS A 1 97 ? -13.798 -11.808 7.379 1.00 56.12 97 LYS A CA 1
ATOM 781 C C . LYS A 1 97 ? -12.786 -12.505 8.295 1.00 56.12 97 LYS A C 1
ATOM 783 O O . LYS A 1 97 ? -13.177 -13.375 9.071 1.00 56.12 97 LYS A O 1
ATOM 788 N N . SER A 1 98 ? -11.504 -12.152 8.218 1.00 64.75 98 SER A N 1
ATOM 789 C CA . SER A 1 98 ? -10.474 -12.837 8.991 1.00 64.75 98 SER A CA 1
ATOM 790 C C . SER A 1 98 ? -10.642 -12.591 10.497 1.00 64.75 98 SER A C 1
ATOM 792 O O . SER A 1 98 ? -10.738 -11.435 10.915 1.00 64.75 98 SER A O 1
ATOM 794 N N . PRO A 1 99 ? -10.601 -13.640 11.340 1.00 65.81 99 PRO A N 1
ATOM 795 C CA . PRO A 1 99 ? -10.624 -13.490 12.799 1.00 65.81 99 PRO A CA 1
ATOM 796 C C . PRO A 1 99 ? -9.460 -12.623 13.304 1.00 65.81 99 PRO A C 1
ATOM 798 O O . PRO A 1 99 ? -9.632 -11.841 14.234 1.00 65.81 99 PRO A O 1
ATOM 801 N N . LEU A 1 100 ? -8.323 -12.648 12.600 1.00 68.31 100 LEU A N 1
ATOM 802 C CA . LEU A 1 100 ? -7.192 -11.745 12.830 1.00 68.31 100 LEU A CA 1
ATOM 803 C C . LEU A 1 100 ? -7.565 -10.260 12.739 1.00 68.31 100 LEU A C 1
ATOM 805 O O . LEU A 1 100 ? -7.083 -9.468 13.541 1.00 68.31 100 LEU A O 1
ATOM 809 N N . LEU A 1 101 ? -8.426 -9.860 11.794 1.00 68.50 101 LEU A N 1
ATOM 810 C CA . LEU A 1 101 ? -8.872 -8.466 11.698 1.00 68.50 101 LEU A CA 1
ATOM 811 C C . LEU A 1 101 ? -9.718 -8.062 12.899 1.00 68.50 101 LEU A C 1
ATOM 813 O O . LEU A 1 101 ? -9.608 -6.932 13.370 1.00 68.50 101 LEU A O 1
ATOM 817 N N . ARG A 1 102 ? -10.555 -8.981 13.389 1.00 71.00 102 ARG A N 1
ATOM 818 C CA . ARG A 1 102 ? -11.377 -8.757 14.579 1.00 71.00 102 ARG A CA 1
ATOM 819 C C . ARG A 1 102 ? -10.498 -8.580 15.809 1.00 71.00 102 ARG A C 1
ATOM 821 O O . ARG A 1 102 ? -10.679 -7.609 16.533 1.00 71.00 102 ARG A O 1
ATOM 828 N N . GLU A 1 103 ? -9.516 -9.452 16.007 1.00 71.56 103 GLU A N 1
ATOM 829 C CA . GLU A 1 103 ? -8.561 -9.331 17.114 1.00 71.56 103 GLU A CA 1
ATOM 830 C C . GLU A 1 103 ? -7.725 -8.053 17.020 1.00 71.56 103 GLU A C 1
ATOM 832 O O . GLU A 1 103 ? -7.602 -7.334 18.008 1.00 71.56 103 GLU A O 1
ATOM 837 N N . LEU A 1 104 ? -7.216 -7.716 15.831 1.00 73.00 104 LEU A N 1
ATOM 838 C CA . LEU A 1 104 ? -6.472 -6.477 15.605 1.00 73.00 104 LEU A CA 1
ATOM 839 C C . LEU A 1 104 ? -7.329 -5.242 15.873 1.00 73.00 104 LEU A C 1
ATOM 841 O O . LEU A 1 104 ? -6.838 -4.286 16.458 1.00 73.00 104 LEU A O 1
ATOM 845 N N . PHE A 1 105 ? -8.601 -5.248 15.483 1.00 72.75 105 PHE A N 1
ATOM 846 C CA . PHE A 1 105 ? -9.513 -4.147 15.775 1.00 72.75 105 PHE A CA 1
ATOM 847 C C . PHE A 1 105 ? -9.792 -4.020 17.281 1.00 72.75 105 PHE A C 1
ATOM 849 O O . PHE A 1 105 ? -9.724 -2.922 17.826 1.00 72.75 105 PHE A O 1
ATOM 856 N N . LEU A 1 106 ? -10.032 -5.140 17.971 1.00 72.75 106 LEU A N 1
ATOM 857 C CA . LEU A 1 106 ? -10.291 -5.168 19.415 1.00 72.75 106 LEU A CA 1
ATOM 858 C C . LEU A 1 106 ? -9.067 -4.767 20.245 1.00 72.75 106 LEU A C 1
ATOM 860 O O . LEU A 1 106 ? -9.211 -4.007 21.197 1.00 72.75 106 LEU A O 1
ATOM 864 N N . GLN A 1 107 ? -7.860 -5.199 19.866 1.00 71.00 107 GLN A N 1
ATOM 865 C CA . GLN A 1 107 ? -6.612 -4.773 20.519 1.00 71.00 107 GLN A CA 1
ATOM 866 C C . GLN A 1 107 ? -6.353 -3.266 20.400 1.00 71.00 107 GLN A C 1
ATOM 868 O O . GLN A 1 107 ? -5.547 -2.719 21.149 1.00 71.00 107 GLN A O 1
ATOM 873 N N . ARG A 1 108 ? -6.992 -2.598 19.436 1.00 70.44 108 ARG A N 1
ATOM 874 C CA . ARG A 1 108 ? -6.795 -1.172 19.146 1.00 70.44 108 ARG A CA 1
ATOM 875 C C . ARG A 1 108 ? -7.853 -0.279 19.784 1.00 70.44 108 ARG A C 1
ATOM 877 O 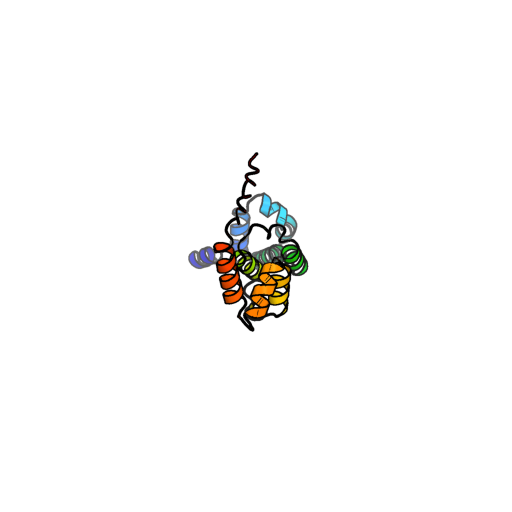O . ARG A 1 108 ? -7.720 0.939 19.711 1.00 70.44 108 ARG A O 1
ATOM 884 N N . LEU A 1 109 ? -8.876 -0.867 20.397 1.00 69.44 109 LEU A N 1
ATOM 885 C CA . LEU A 1 109 ? -9.916 -0.147 21.115 1.00 69.44 109 LEU A CA 1
ATOM 886 C C . LEU A 1 109 ? -9.531 0.046 22.593 1.00 69.44 109 LEU A C 1
ATOM 888 O O . LEU A 1 109 ? -8.930 -0.845 23.196 1.00 69.44 109 LEU A O 1
ATOM 892 N N . PRO A 1 110 ? -9.914 1.177 23.211 1.00 69.19 110 PRO A N 1
ATOM 893 C CA . PRO A 1 110 ? -9.886 1.338 24.662 1.00 69.19 110 PRO A CA 1
ATOM 894 C C . PRO A 1 110 ? -10.629 0.197 25.368 1.00 69.19 110 PRO A C 1
ATOM 896 O O . PRO A 1 110 ? -11.694 -0.224 24.909 1.00 69.19 110 PRO A O 1
ATOM 899 N N . GLN A 1 111 ? -10.100 -0.274 26.505 1.00 66.56 111 GLN A N 1
ATOM 900 C CA . GLN A 1 111 ? -10.681 -1.398 27.257 1.00 66.56 111 GLN A CA 1
ATOM 901 C C . GLN A 1 111 ? -12.166 -1.184 27.589 1.00 66.56 111 GLN A C 1
ATOM 903 O O . GLN A 1 111 ? -12.955 -2.120 27.473 1.00 66.56 111 GLN A O 1
ATOM 908 N N . ASP A 1 112 ? -12.564 0.052 27.892 1.00 65.31 112 ASP A N 1
ATOM 909 C CA . ASP A 1 112 ? -13.948 0.415 28.212 1.00 65.31 112 ASP A CA 1
ATOM 910 C C . ASP A 1 112 ? -14.920 0.124 27.054 1.00 65.31 112 ASP A C 1
ATOM 912 O O . ASP A 1 112 ? -16.048 -0.316 27.272 1.00 65.31 112 ASP A O 1
ATOM 916 N N . LEU A 1 113 ? -14.469 0.301 25.808 1.00 67.19 113 LEU A N 1
ATOM 917 C CA . LEU A 1 113 ? -15.265 0.033 24.609 1.00 67.19 113 LEU A CA 1
ATOM 918 C C . LEU A 1 113 ? -15.274 -1.460 24.262 1.00 67.19 113 LEU A C 1
ATOM 920 O O . LEU A 1 113 ? -16.301 -1.986 23.835 1.00 67.19 113 LEU A O 1
ATOM 924 N N . VAL A 1 114 ? -14.169 -2.170 24.509 1.00 68.56 114 VAL A N 1
ATOM 925 C CA . VAL A 1 114 ? -14.085 -3.630 24.329 1.00 68.56 114 VAL A CA 1
ATOM 926 C C . VAL A 1 114 ? -15.049 -4.363 25.267 1.00 68.56 114 VAL A C 1
ATOM 928 O O . VAL A 1 114 ? -15.677 -5.337 24.856 1.00 68.56 114 VAL A O 1
ATOM 931 N N . VAL A 1 115 ? -15.223 -3.885 26.503 1.00 67.62 115 VAL A N 1
ATOM 932 C CA . VAL A 1 115 ? -16.157 -4.482 27.474 1.00 67.62 115 VAL A CA 1
ATOM 933 C C . VAL A 1 115 ? -17.615 -4.304 27.039 1.00 67.62 115 VAL A C 1
ATOM 935 O O . VAL A 1 115 ? -18.387 -5.261 27.094 1.00 67.62 115 VAL A O 1
ATOM 938 N N . VAL A 1 116 ? -17.992 -3.121 26.539 1.00 65.94 116 VAL A N 1
ATOM 939 C CA . VAL A 1 116 ? -19.341 -2.874 25.986 1.00 65.94 116 VAL A CA 1
ATOM 940 C C . VAL A 1 116 ? -19.606 -3.764 24.769 1.00 65.94 116 VAL A C 1
ATOM 942 O O . VAL A 1 116 ? -20.706 -4.287 24.596 1.00 65.94 116 VAL A O 1
ATOM 945 N N . LEU A 1 117 ? -18.581 -3.995 23.953 1.00 65.38 117 LEU A N 1
ATOM 946 C CA . LEU A 1 117 ? -18.657 -4.870 22.789 1.00 65.38 117 LEU A CA 1
ATOM 947 C C . LEU A 1 117 ? -18.729 -6.356 23.132 1.00 65.38 117 LEU A C 1
ATOM 949 O O . LEU A 1 117 ? -19.420 -7.099 22.439 1.00 65.38 117 LEU A O 1
ATOM 953 N N . ALA A 1 118 ? -18.062 -6.801 24.198 1.00 64.94 118 ALA A N 1
ATOM 954 C CA . ALA A 1 118 ? -18.157 -8.181 24.669 1.00 64.94 118 ALA A CA 1
ATOM 955 C C . ALA A 1 118 ? -19.598 -8.550 25.068 1.00 64.94 118 ALA A C 1
ATOM 957 O O . ALA A 1 118 ? -20.006 -9.698 24.909 1.00 64.94 118 ALA A O 1
ATOM 958 N N . ALA A 1 119 ? -20.388 -7.568 25.515 1.00 66.19 119 ALA A N 1
ATOM 959 C CA . ALA A 1 119 ? -21.812 -7.738 25.794 1.00 66.19 119 ALA A CA 1
ATOM 960 C C . ALA A 1 119 ? -22.699 -7.736 24.530 1.00 66.19 119 ALA A C 1
ATOM 962 O O . ALA A 1 119 ? -23.830 -8.216 24.589 1.00 66.19 119 ALA A O 1
ATOM 963 N N . ALA A 1 120 ? -22.210 -7.223 23.392 1.00 62.75 120 ALA A N 1
ATOM 964 C CA . ALA A 1 120 ? -22.991 -7.056 22.162 1.00 62.75 120 ALA A CA 1
ATOM 965 C C . ALA A 1 120 ? -23.139 -8.345 21.319 1.00 62.75 120 ALA A C 1
ATOM 967 O O . ALA A 1 120 ? -23.968 -8.382 20.414 1.00 62.75 120 ALA A O 1
ATOM 968 N N . GLY A 1 121 ? -22.405 -9.421 21.627 1.00 63.84 121 GLY A N 1
ATOM 969 C CA . GLY A 1 121 ? -22.516 -10.717 20.938 1.00 63.84 121 GLY A CA 1
ATOM 970 C C . GLY A 1 121 ? -21.713 -10.823 19.631 1.00 63.84 121 GLY A C 1
ATOM 971 O O . GLY A 1 121 ? -20.756 -10.075 19.403 1.00 63.84 121 GLY A O 1
ATOM 972 N N . ASP A 1 122 ? -22.064 -11.787 18.767 1.00 63.44 122 ASP A N 1
ATOM 973 C CA . ASP A 1 122 ? -21.356 -12.044 17.499 1.00 63.44 122 ASP A CA 1
ATOM 974 C C . ASP A 1 122 ? -21.795 -11.068 16.394 1.00 63.44 122 ASP A C 1
ATOM 976 O O . ASP A 1 122 ? -22.527 -11.395 15.464 1.00 63.44 122 ASP A O 1
ATOM 980 N N . VAL A 1 123 ? -21.391 -9.812 16.565 1.00 66.31 123 VAL A N 1
ATOM 981 C CA . VAL A 1 123 ? -21.682 -8.698 15.656 1.00 66.31 123 VAL A CA 1
ATOM 982 C C . VAL A 1 123 ? -20.612 -8.625 14.566 1.00 66.31 123 VAL A C 1
ATOM 984 O O . VAL A 1 123 ? -19.434 -8.899 14.830 1.00 66.31 123 VAL A O 1
ATOM 987 N N . SER A 1 124 ? -20.983 -8.255 13.337 1.00 69.25 124 SER A N 1
ATOM 988 C CA . SER A 1 124 ? -20.013 -8.117 12.247 1.00 69.25 124 SER A CA 1
ATOM 989 C C . SER A 1 124 ? -19.057 -6.941 12.485 1.00 69.25 124 SER A C 1
ATOM 991 O O . SER A 1 124 ? -19.400 -5.960 13.134 1.00 69.25 124 SER A O 1
ATOM 993 N N . LEU A 1 125 ? -17.845 -6.999 11.924 1.00 67.94 125 LEU A N 1
ATOM 994 C CA . LEU A 1 125 ? -16.808 -5.977 12.140 1.00 67.94 125 LEU A CA 1
ATOM 995 C C . LEU A 1 125 ? -17.258 -4.551 11.742 1.00 67.94 125 LEU A C 1
ATOM 997 O O . LEU A 1 125 ? -16.799 -3.576 12.327 1.00 67.94 125 LEU A O 1
ATOM 1001 N N . GLY A 1 126 ? -18.153 -4.433 10.752 1.00 68.75 126 GLY A N 1
ATOM 1002 C CA . GLY A 1 126 ? -18.727 -3.152 10.322 1.00 68.75 126 GLY A CA 1
ATOM 1003 C C . GLY A 1 126 ? -19.741 -2.600 11.321 1.00 68.75 126 GLY A C 1
ATOM 1004 O O . GLY A 1 126 ? -19.587 -1.477 11.783 1.00 68.75 126 GLY A O 1
ATOM 1005 N N . GLU A 1 127 ? -20.709 -3.423 11.721 1.00 70.94 127 GLU A N 1
ATOM 1006 C CA . GLU A 1 127 ? -21.694 -3.066 12.751 1.00 70.94 127 GLU A CA 1
ATOM 1007 C C . GLU A 1 127 ? -21.021 -2.769 14.097 1.00 70.94 127 GLU A C 1
ATOM 1009 O O . GLU A 1 127 ? -21.465 -1.906 14.846 1.00 70.94 127 GLU A O 1
ATOM 1014 N N . LEU A 1 128 ? -19.919 -3.461 14.387 1.00 71.88 128 LEU A N 1
ATOM 1015 C CA . LEU A 1 128 ? -19.096 -3.249 15.566 1.00 71.88 128 LEU A CA 1
ATOM 1016 C C . LEU A 1 128 ? -18.450 -1.859 15.532 1.00 71.88 128 LEU A C 1
ATOM 1018 O O . LEU A 1 128 ? -18.531 -1.134 16.518 1.00 71.88 128 LEU A O 1
ATOM 1022 N N . ALA A 1 129 ? -17.873 -1.449 14.400 1.00 70.88 129 ALA A N 1
ATOM 1023 C CA . ALA A 1 129 ? -17.336 -0.099 14.250 1.00 70.88 129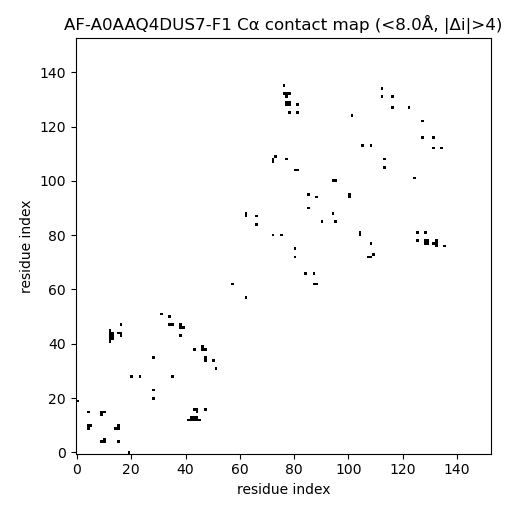 ALA A CA 1
ATOM 1024 C C . ALA A 1 129 ? -18.428 0.978 14.377 1.00 70.88 129 ALA A C 1
ATOM 1026 O O . ALA A 1 129 ? -18.206 1.972 15.064 1.00 70.88 129 ALA A O 1
ATOM 1027 N N . ASP A 1 130 ? -19.612 0.750 13.804 1.00 73.69 130 ASP A N 1
ATOM 1028 C CA . ASP A 1 130 ? -20.753 1.669 13.919 1.00 73.69 130 ASP A CA 1
ATOM 1029 C C . ASP A 1 130 ? -21.280 1.773 15.361 1.00 73.69 130 ASP A C 1
ATOM 1031 O O . ASP A 1 130 ? -21.673 2.848 15.817 1.00 73.69 130 ASP A O 1
ATOM 1035 N N . LEU A 1 131 ? -21.293 0.660 16.103 1.00 72.12 131 LEU A N 1
ATOM 1036 C CA . LEU A 1 131 ? -21.725 0.624 17.500 1.00 72.12 131 LEU A CA 1
ATOM 1037 C C . LEU A 1 131 ? -20.752 1.404 18.383 1.00 72.12 131 LEU A C 1
ATOM 1039 O O . LEU A 1 131 ? -21.191 2.205 19.208 1.00 72.12 131 LEU A O 1
ATOM 1043 N N . VAL A 1 132 ? -19.444 1.226 18.181 1.00 69.19 132 VAL A N 1
ATOM 1044 C CA . VAL A 1 132 ? -18.443 1.997 18.926 1.00 69.19 132 VAL A CA 1
ATOM 1045 C C . VAL A 1 132 ? -18.506 3.478 18.565 1.00 69.19 132 VAL A C 1
ATOM 1047 O O . VAL A 1 132 ? -18.487 4.297 19.478 1.00 69.19 132 VAL A O 1
ATOM 1050 N N . ASP A 1 133 ? -18.655 3.833 17.285 1.00 73.19 133 ASP A N 1
ATOM 1051 C CA . ASP A 1 133 ? -18.833 5.230 16.865 1.00 73.19 133 ASP A CA 1
ATOM 1052 C C . ASP A 1 133 ? -20.025 5.881 17.593 1.00 73.19 133 ASP A C 1
ATOM 1054 O O . ASP A 1 133 ? -19.890 6.972 18.146 1.00 73.19 133 ASP A O 1
ATOM 1058 N N . ARG A 1 134 ? -21.160 5.173 17.705 1.00 71.94 134 ARG A N 1
ATOM 1059 C CA . ARG A 1 134 ? -22.320 5.646 18.481 1.00 71.94 134 ARG A CA 1
ATOM 1060 C C . ARG A 1 134 ? -21.988 5.832 19.960 1.00 71.94 134 ARG A C 1
ATOM 1062 O O . ARG A 1 134 ? -22.346 6.854 20.531 1.00 71.94 134 ARG A O 1
ATOM 1069 N N . VAL A 1 135 ? -21.319 4.870 20.598 1.00 67.06 135 VAL A N 1
ATOM 1070 C CA . VAL A 1 135 ? -20.948 4.972 22.024 1.00 67.06 135 VAL A CA 1
ATOM 1071 C C . VAL A 1 135 ? -19.973 6.131 22.265 1.00 67.06 135 VAL A C 1
ATOM 1073 O O . VAL A 1 135 ? -20.109 6.838 23.264 1.00 67.06 135 VAL A O 1
ATOM 1076 N N . SER A 1 136 ? -19.041 6.377 21.341 1.00 64.19 136 SER A N 1
ATOM 1077 C CA . SER A 1 136 ? -18.138 7.531 21.380 1.00 64.19 136 SER A CA 1
ATOM 1078 C C . SER A 1 136 ? -18.881 8.865 21.258 1.00 64.19 136 SER A C 1
ATOM 1080 O O . SER A 1 136 ? -18.531 9.798 21.976 1.00 64.19 136 SER A O 1
ATOM 1082 N N . ASP A 1 137 ? -19.938 8.949 20.444 1.00 63.06 137 ASP A N 1
ATOM 1083 C CA . ASP A 1 137 ? -20.773 10.156 20.338 1.00 63.06 137 ASP A CA 1
ATOM 1084 C C . ASP A 1 137 ? -21.577 10.440 21.627 1.00 63.06 137 ASP A C 1
ATOM 1086 O O . ASP A 1 137 ? -21.829 11.600 21.961 1.00 63.06 137 ASP A O 1
ATOM 1090 N N . TYR A 1 138 ? -21.947 9.405 22.394 1.00 60.19 138 TYR A N 1
ATOM 1091 C CA . TYR A 1 138 ? -22.609 9.560 23.702 1.00 60.19 138 TYR A CA 1
ATOM 1092 C C . TYR A 1 138 ? -21.634 9.799 24.862 1.00 60.19 138 TYR A C 1
ATOM 1094 O O . TYR A 1 138 ? -22.034 10.319 25.906 1.00 60.19 138 TYR A O 1
ATOM 1102 N N . SER A 1 139 ? -20.355 9.466 24.688 1.00 51.44 139 SER A N 1
ATOM 1103 C CA . SER A 1 139 ? -19.288 9.744 25.649 1.00 51.44 139 SER A CA 1
ATOM 1104 C C . SER A 1 139 ? -18.636 11.108 25.379 1.00 51.44 139 SER A C 1
ATOM 1106 O O . SER A 1 139 ? -17.415 11.224 25.290 1.00 51.44 139 SER A O 1
ATOM 1108 N N . GLY A 1 140 ? -19.448 12.165 25.270 1.00 48.69 140 GLY A N 1
ATOM 1109 C CA . GLY A 1 140 ? -18.958 13.542 25.393 1.00 48.69 140 GLY A CA 1
ATOM 1110 C C . GLY A 1 140 ? -18.283 13.766 26.757 1.00 48.69 140 GLY A C 1
ATOM 1111 O O . GLY A 1 140 ? -18.508 12.973 27.679 1.00 48.69 140 GLY A O 1
ATOM 1112 N N . PRO A 1 141 ? -17.449 14.814 26.924 1.00 40.56 141 PRO A N 1
ATOM 1113 C CA . PRO A 1 141 ? -16.665 15.008 28.137 1.00 40.56 141 PRO A CA 1
ATOM 1114 C C . PRO A 1 141 ? -17.604 15.005 29.338 1.00 40.56 141 PRO A C 1
ATOM 1116 O O . PRO A 1 141 ? -18.428 15.906 29.509 1.00 40.56 141 PRO A O 1
ATOM 1119 N N . ARG A 1 142 ? -17.486 13.968 30.170 1.00 41.81 142 ARG A N 1
ATOM 1120 C CA . ARG A 1 142 ? -18.153 13.899 31.463 1.00 41.81 142 ARG A CA 1
ATOM 1121 C C . ARG A 1 142 ? -17.499 14.975 32.321 1.00 41.81 142 ARG A C 1
ATOM 1123 O O . ARG A 1 142 ? -16.532 14.718 33.027 1.00 41.81 142 ARG A O 1
ATOM 1130 N N . SER A 1 143 ? -17.979 16.211 32.183 1.00 41.28 143 SER A N 1
ATOM 1131 C CA . SER A 1 143 ? -17.665 17.300 33.093 1.00 41.28 143 SER A CA 1
ATOM 1132 C C . SER A 1 143 ? -18.232 16.882 34.439 1.00 41.28 143 SER A C 1
ATOM 1134 O O . SER A 1 143 ? -19.430 16.990 34.704 1.00 41.28 143 SER A O 1
ATOM 1136 N N . VAL A 1 144 ? -17.377 16.282 35.260 1.00 44.69 144 VAL A N 1
ATOM 1137 C CA . VAL A 1 144 ? -17.671 16.048 36.664 1.00 44.69 144 VAL A CA 1
ATOM 1138 C C . VAL A 1 144 ? -17.627 17.431 37.298 1.00 44.69 144 VAL A C 1
ATOM 1140 O O . VAL A 1 144 ? -16.566 17.913 37.687 1.00 44.69 144 VAL A O 1
ATOM 1143 N N . ALA A 1 145 ? -18.770 18.119 37.302 1.00 39.16 145 ALA A N 1
ATOM 1144 C CA . ALA A 1 145 ? -18.936 19.356 38.041 1.00 39.16 145 ALA A CA 1
ATOM 1145 C C . ALA A 1 145 ? -18.647 19.042 39.513 1.00 39.16 145 ALA A C 1
ATOM 1147 O O . ALA A 1 145 ? -19.436 18.379 40.188 1.00 39.16 145 ALA A O 1
ATOM 1148 N N . ALA A 1 146 ? -17.470 19.456 39.980 1.00 41.66 146 ALA A N 1
ATOM 1149 C CA . ALA A 1 146 ? -17.113 19.400 41.382 1.00 41.66 146 ALA A CA 1
ATOM 1150 C C . ALA A 1 146 ? -18.144 20.230 42.151 1.00 41.66 146 ALA A C 1
ATOM 1152 O O . ALA A 1 146 ? -18.222 21.445 41.976 1.00 41.66 146 ALA A O 1
ATOM 1153 N N . ILE A 1 147 ? -18.969 19.570 42.961 1.00 52.28 147 ILE A N 1
ATOM 1154 C CA . ILE A 1 147 ? -19.872 20.246 43.888 1.00 52.28 147 ILE A CA 1
ATOM 1155 C C . ILE A 1 147 ? -19.017 21.013 44.912 1.00 52.28 147 ILE A C 1
ATOM 1157 O O . ILE A 1 147 ? -18.239 20.386 45.634 1.00 52.28 147 ILE A O 1
ATOM 1161 N N . PRO A 1 148 ? -19.095 22.355 44.995 1.00 44.34 148 PRO A N 1
ATOM 1162 C CA . PRO A 1 148 ? -18.438 23.069 46.075 1.00 44.34 148 PRO A CA 1
ATOM 1163 C C . PRO A 1 148 ? -19.164 22.724 47.375 1.00 44.34 148 PRO A C 1
ATOM 1165 O O . PRO A 1 148 ? -20.342 23.029 47.553 1.00 44.34 148 PRO A O 1
ATOM 1168 N N . SER A 1 149 ? -18.452 22.046 48.272 1.00 47.25 149 SER A N 1
ATOM 1169 C CA . SER A 1 149 ? -18.912 21.754 49.626 1.00 47.25 149 SER A CA 1
ATOM 1170 C C . SER A 1 149 ? -19.105 23.072 50.376 1.00 47.25 149 SER A C 1
ATOM 1172 O O . SER A 1 149 ? -18.137 23.695 50.810 1.00 47.25 149 SER A O 1
ATOM 1174 N N . THR A 1 150 ? -20.352 23.514 50.523 1.00 51.59 150 THR A N 1
ATOM 1175 C CA . THR A 1 150 ? -20.709 24.631 51.400 1.00 51.59 150 THR A CA 1
ATOM 1176 C C . THR A 1 150 ? -20.555 24.183 52.850 1.00 51.59 150 THR A C 1
ATOM 1178 O O . THR A 1 150 ? -21.424 23.498 53.387 1.00 51.59 150 THR A O 1
ATOM 1181 N N . ALA A 1 151 ? -19.442 24.552 53.481 1.00 48.56 151 ALA A N 1
ATOM 1182 C CA . ALA A 1 151 ? -19.312 24.523 54.931 1.00 48.56 151 ALA A CA 1
ATOM 1183 C C . ALA A 1 151 ? -19.800 25.871 55.480 1.00 48.56 151 ALA A C 1
ATOM 1185 O O . ALA A 1 151 ? -19.142 26.895 55.309 1.00 48.56 151 ALA A O 1
ATOM 1186 N N . SER A 1 152 ? -20.988 25.862 56.082 1.00 45.50 152 SER A N 1
ATOM 1187 C CA . SER A 1 152 ? -21.506 26.948 56.914 1.00 45.50 152 SER A CA 1
ATOM 1188 C C . SER A 1 152 ? -20.848 26.904 58.289 1.00 45.50 152 SER A C 1
ATOM 1190 O O . SER A 1 152 ? -20.883 25.846 58.913 1.00 45.50 152 SER A O 1
ATOM 1192 N N . LEU A 1 153 ? -20.344 28.045 58.764 1.00 41.97 153 LEU A N 1
ATOM 1193 C CA . LEU A 1 153 ? -20.366 28.472 60.168 1.00 41.97 153 LEU A CA 1
ATOM 1194 C C . LEU A 1 153 ? -20.417 30.002 60.213 1.00 41.97 153 LEU A C 1
ATOM 1196 O O . LEU A 1 153 ? -19.646 30.629 59.453 1.00 41.97 153 LEU A O 1
#

Organism: Amblyomma americanum (NCBI:txid6943)

InterPro domains:
  IPR055469 Domain of unknown function DUF7041 [PF23055] (2-68)

Sequence (153 aa):
MEALFGLRRITSQRVKYLHVVSTLSPEVMDEFDDVLKTPDPSSPYDDFKATVLARKTISERSRLQQLLSIEGLSDRRPSQILHRIRQLLGDRPQDVKSPLLRELFLQRLPQDLVVVLAAAGDVSLGELADLVDRVSDYSGPRSVAAIPSTASL

Radius of gyration: 25.61 Å; Cα contacts (8 Å, |Δi|>4): 69; chains: 1; bounding box: 42×42×91 Å

pLDDT: mean 70.04, std 12.86, range [39.16, 87.81]

Secondary structure (DSSP, 8-state):
-HHHHHHTT---HHHHHHHHHHH--HHHHHHTHHHHHS--SS-HHHHHHHHHHHHHS--HHHHHHHHHT----SSS-HHHHHHHHHHHH-S-TTGGG-HHHHHHHHHTS-HHHHHHHHTS-S--HHHHHHHHHHHHHH---------------

Foldseek 3Di:
DVVVCVVVVPPDLVVLLVVVVVPDDPVVCVVCVVLVVPADPPHRNVVSVVVCCVVPPQPPVNLVVVLVPPPDLVPDQLLVNLVVNDVSVDPDVVVQQDVVSVVSSLVSDDPVLNVVVVVVPPDRSNVSSVVRNVVVVVPDPPPPPPDPPDDDD

Nearest PDB structures (foldseek):
  6tn7-assembly1_B  TM=7.049E-01  e=3.503E+00  Homo sapiens
  6r23-assembly1_B  TM=7.078E-01  e=4.365E+00  Saccharomyces cerevisiae S288C
  7r24-assembly1_A  TM=4.646E-01  e=1.622E+00  Rattus norvegicus
  4x3x-assembly1_A  TM=6.507E-01  e=3.911E+00  Rattus norvegicus